Protein AF-A0A173UZW8-F1 (afdb_monomer)

Foldseek 3Di:
DPPDDQLLNDPLLVLLLVLCVVVVVPVVSVVSNVVSVVLSVLLVVLVVLVVVLVVLVVVLVPDDDDPVSVVVSVVSVVVSVVVVVVSVVVVVVSVVVSVVSSVVSNVVSVVSVVVVVVVVVVVVVD

Secondary structure (DSSP, 8-state):
--TT--GGG-HHHHHHHHHHHHTT-HHHHHHHHHHHHHHHHHHHHHHHHHHHHHHHHHHHHHS---HHHHHHHHHHHHHHHHHHHHHHHHHHHHHHHHHHHHHHHHHHHHHHHHHHHHHHHHHHT-

Sequence (126 aa):
MEAGKTLTNEEVVRELLELLKKNAMKEQANDVFEICSYVDGLEKKIDSMTEELTSMQNQIKEMQEDTLVNNAKKALSEAQERLNARCEQIKSQVSEVKAQVKSTAKNIVDEAKAKGRSALYRVWMR

Radius of gyration: 23.28 Å; Cα contacts (8 Å, |Δi|>4): 60; chains: 1; bounding box: 38×18×82 Å

Mean predicted aligned error: 7.85 Å

Nearest PDB structures (foldseek):
  3u0c-assembly2_B  TM=5.736E-01  e=7.336E+00  Shigella flexneri
  3u0c-assembly1_A  TM=6.143E-01  e=8.732E+00  Shigella flexneri
  3plt-assembly1_B  TM=5.073E-01  e=8.239E+00  Saccharomyces cerevisiae

Organism: NCBI:txid39491

Structure (mmCIF, N/CA/C/O backbone):
data_AF-A0A173UZW8-F1
#
_entry.id   AF-A0A173UZW8-F1
#
loop_
_atom_site.group_PDB
_atom_site.id
_atom_site.type_symbol
_atom_site.label_atom_id
_atom_site.label_alt_id
_atom_site.label_comp_id
_atom_site.label_asym_id
_atom_site.label_entity_id
_atom_site.label_seq_id
_atom_site.pdbx_PDB_ins_code
_atom_site.Cartn_x
_atom_site.Cartn_y
_atom_site.Cartn_z
_atom_site.occupancy
_atom_site.B_iso_or_equiv
_atom_site.auth_seq_id
_atom_site.auth_comp_id
_atom_site.auth_asym_id
_atom_site.auth_atom_id
_atom_site.pdbx_PDB_model_num
ATOM 1 N N . MET A 1 1 ? -11.760 -6.610 -6.210 1.00 42.09 1 MET A N 1
ATOM 2 C CA . MET A 1 1 ? -10.363 -6.166 -6.022 1.00 42.09 1 MET A CA 1
ATOM 3 C C . MET A 1 1 ? -9.512 -7.416 -6.106 1.00 42.09 1 MET A C 1
ATOM 5 O O . MET A 1 1 ? -9.859 -8.378 -5.434 1.00 42.09 1 MET A O 1
ATOM 9 N N . GLU A 1 2 ? -8.516 -7.465 -6.992 1.00 47.12 2 GLU A N 1
ATOM 10 C CA . GLU A 1 2 ? -7.620 -8.624 -7.092 1.00 47.12 2 GLU A CA 1
ATOM 11 C C . GLU A 1 2 ? -6.828 -8.745 -5.785 1.00 47.12 2 GLU A C 1
ATOM 13 O O . GLU A 1 2 ? -5.856 -8.029 -5.553 1.00 47.12 2 GLU A O 1
ATOM 18 N N . ALA A 1 3 ? -7.320 -9.589 -4.883 1.00 46.72 3 ALA A N 1
ATOM 19 C CA . ALA A 1 3 ? -6.712 -9.834 -3.591 1.00 46.72 3 ALA A CA 1
ATOM 20 C C . ALA A 1 3 ? -5.382 -10.577 -3.792 1.00 46.72 3 ALA A C 1
ATOM 22 O O . ALA A 1 3 ? -5.347 -11.637 -4.413 1.00 46.72 3 ALA A O 1
ATOM 23 N N . GLY A 1 4 ? -4.292 -10.018 -3.264 1.00 58.12 4 GLY A N 1
ATOM 24 C CA . GLY A 1 4 ? -3.036 -10.746 -3.058 1.00 58.12 4 GLY A CA 1
ATOM 25 C C . GLY A 1 4 ? -1.908 -10.523 -4.069 1.00 58.12 4 GLY A C 1
ATOM 26 O O . GLY A 1 4 ? -0.827 -11.071 -3.861 1.00 58.12 4 GLY A O 1
ATOM 27 N N . LYS A 1 5 ? -2.079 -9.713 -5.125 1.00 71.44 5 LYS A N 1
ATOM 28 C CA . LYS A 1 5 ? -0.938 -9.301 -5.966 1.00 71.44 5 LYS A CA 1
ATOM 29 C C . LYS A 1 5 ? -0.282 -8.032 -5.417 1.00 71.44 5 LYS A C 1
ATOM 31 O O . LYS A 1 5 ? -0.899 -6.965 -5.333 1.00 71.44 5 LYS A O 1
ATOM 36 N N . THR A 1 6 ? 0.989 -8.163 -5.050 1.00 87.94 6 THR A N 1
ATOM 37 C CA . THR A 1 6 ? 1.857 -7.030 -4.715 1.00 87.94 6 THR A CA 1
ATOM 38 C C . THR A 1 6 ? 2.119 -6.207 -5.977 1.00 87.94 6 THR A C 1
ATOM 40 O O . THR A 1 6 ? 2.233 -6.763 -7.071 1.00 87.94 6 THR A O 1
ATOM 43 N N . LEU A 1 7 ? 2.217 -4.887 -5.844 1.00 89.25 7 LEU A N 1
ATOM 44 C CA . LEU A 1 7 ? 2.514 -3.955 -6.930 1.00 89.25 7 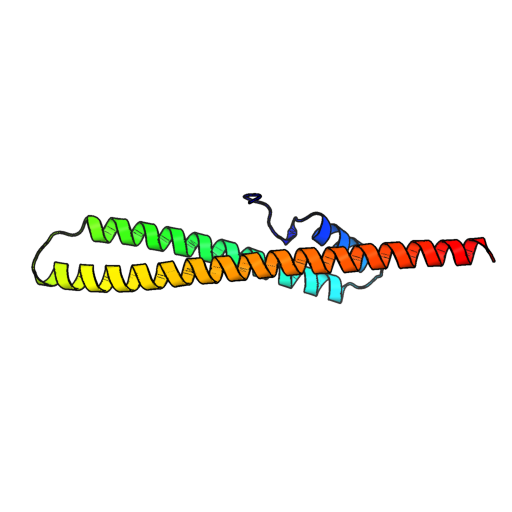LEU A CA 1
ATOM 45 C C . LEU A 1 7 ? 3.820 -4.327 -7.646 1.00 89.25 7 LEU A C 1
ATOM 47 O O . LEU A 1 7 ? 3.889 -4.290 -8.870 1.00 89.25 7 LEU A O 1
ATOM 51 N N . THR A 1 8 ? 4.823 -4.785 -6.899 1.00 90.19 8 THR A N 1
ATOM 52 C CA . THR A 1 8 ? 6.080 -5.338 -7.439 1.00 90.19 8 THR A CA 1
ATOM 53 C C . THR A 1 8 ? 5.905 -6.547 -8.372 1.00 90.19 8 THR A C 1
ATOM 55 O O . THR A 1 8 ? 6.761 -6.795 -9.222 1.00 90.19 8 THR A O 1
ATOM 58 N N . ASN A 1 9 ? 4.813 -7.306 -8.238 1.00 90.25 9 ASN A N 1
ATOM 59 C CA . ASN A 1 9 ? 4.518 -8.492 -9.049 1.00 90.25 9 ASN A CA 1
ATOM 60 C C . ASN A 1 9 ? 3.487 -8.240 -10.156 1.00 90.25 9 ASN A C 1
ATOM 62 O O . ASN A 1 9 ? 3.140 -9.166 -10.891 1.00 90.25 9 ASN A O 1
ATOM 66 N N . GLU A 1 10 ? 3.007 -7.008 -10.295 1.00 90.31 10 GLU A N 1
ATOM 67 C CA . GLU A 1 10 ? 2.109 -6.624 -11.376 1.00 90.31 10 GLU A CA 1
ATOM 68 C C . GLU A 1 10 ? 2.807 -6.740 -12.728 1.00 90.31 10 GLU A C 1
ATOM 70 O O . GLU A 1 10 ? 3.934 -6.280 -12.909 1.00 90.31 10 GLU A O 1
ATOM 75 N N . GLU A 1 11 ? 2.115 -7.332 -13.699 1.00 91.06 11 GLU A N 1
ATOM 76 C CA . GLU A 1 11 ? 2.666 -7.613 -15.028 1.00 91.06 11 GLU A CA 1
ATOM 77 C C . GLU A 1 11 ? 3.200 -6.344 -15.701 1.00 91.06 11 GLU A C 1
ATOM 79 O O . GLU A 1 11 ? 4.342 -6.314 -16.154 1.00 91.06 11 GLU A O 1
ATOM 84 N N . VAL A 1 12 ? 2.420 -5.261 -15.662 1.00 90.50 12 VAL A N 1
ATOM 85 C CA . VAL A 1 12 ? 2.804 -3.965 -16.235 1.00 90.50 12 VAL A CA 1
ATOM 86 C C . VAL A 1 12 ? 4.032 -3.348 -15.553 1.00 90.50 12 VAL A C 1
ATOM 88 O O . VAL A 1 12 ? 4.862 -2.722 -16.210 1.00 90.50 12 VAL A O 1
ATOM 91 N N . VAL A 1 13 ? 4.187 -3.550 -14.239 1.00 92.44 13 VAL A N 1
ATOM 92 C CA . VAL A 1 13 ? 5.346 -3.058 -13.479 1.00 92.44 13 VAL A CA 1
ATOM 93 C C . VAL A 1 13 ? 6.582 -3.883 -13.824 1.00 92.44 13 VAL A C 1
ATOM 95 O O . VAL A 1 13 ? 7.650 -3.319 -14.062 1.00 92.44 13 VAL A O 1
ATOM 98 N N . ARG A 1 14 ? 6.448 -5.211 -13.925 1.00 94.31 14 ARG A N 1
ATOM 99 C CA . ARG A 1 14 ? 7.548 -6.084 -14.363 1.00 94.31 14 ARG A CA 1
ATOM 100 C C . ARG A 1 14 ? 7.985 -5.758 -15.786 1.00 94.31 14 ARG A C 1
ATOM 102 O O . ARG A 1 14 ? 9.185 -5.698 -16.042 1.00 94.31 14 ARG A O 1
ATOM 109 N N . GLU A 1 15 ? 7.039 -5.488 -16.678 1.00 93.50 15 GLU A N 1
ATOM 110 C CA . GLU A 1 15 ? 7.333 -5.083 -18.049 1.00 93.50 15 GLU A CA 1
ATOM 111 C C . GLU A 1 15 ? 8.094 -3.748 -18.100 1.00 93.50 15 GLU A C 1
ATOM 113 O O . GLU A 1 15 ? 9.113 -3.652 -18.787 1.00 93.50 15 GLU A O 1
ATOM 118 N N . LEU A 1 16 ? 7.678 -2.742 -17.320 1.00 94.00 16 LEU A N 1
ATOM 119 C CA . LEU A 1 16 ? 8.415 -1.481 -17.198 1.00 94.00 16 LEU A CA 1
ATOM 120 C C . LEU A 1 16 ? 9.849 -1.707 -16.687 1.00 94.00 16 LEU A C 1
ATOM 122 O O . LEU A 1 16 ? 10.803 -1.191 -17.272 1.00 94.00 16 LEU A O 1
ATOM 126 N N . LEU A 1 17 ? 10.019 -2.504 -15.629 1.00 93.75 17 LEU A N 1
ATOM 127 C CA . LEU A 1 17 ? 11.335 -2.827 -15.070 1.00 93.75 17 LEU A CA 1
ATOM 128 C C . LEU A 1 17 ? 12.233 -3.540 -16.088 1.00 93.75 17 LEU A C 1
ATOM 130 O O . LEU A 1 17 ? 13.431 -3.263 -16.164 1.00 93.75 17 LEU A O 1
ATOM 134 N N . GLU A 1 18 ? 11.676 -4.450 -16.887 1.00 94.38 18 GLU A N 1
ATOM 135 C CA . GLU A 1 18 ? 12.408 -5.089 -17.978 1.00 94.38 18 GLU A CA 1
ATOM 136 C C . GLU A 1 18 ? 12.822 -4.100 -19.064 1.00 94.38 18 GLU A C 1
ATOM 138 O O . GLU A 1 18 ? 13.956 -4.170 -19.539 1.00 94.38 18 GLU A O 1
ATOM 143 N N . LEU A 1 19 ? 11.934 -3.187 -19.466 1.00 94.38 19 LEU A N 1
ATOM 144 C CA . LEU A 1 19 ? 12.253 -2.166 -20.461 1.00 94.38 19 LEU A CA 1
ATOM 145 C C . LEU A 1 19 ? 13.382 -1.260 -19.979 1.00 94.38 19 LEU A C 1
ATOM 147 O O . LEU A 1 19 ? 14.330 -1.032 -20.727 1.00 94.38 19 LEU A O 1
ATOM 151 N N . LEU A 1 20 ? 13.331 -0.789 -18.734 1.00 92.56 20 LEU A N 1
ATOM 152 C CA . LEU A 1 20 ? 14.396 0.034 -18.161 1.00 92.56 20 LEU A CA 1
ATOM 153 C C . LEU A 1 20 ? 15.738 -0.717 -18.165 1.00 92.56 20 LEU A C 1
ATOM 155 O O . LEU A 1 20 ? 16.744 -0.185 -18.634 1.00 92.56 20 LEU A O 1
ATOM 159 N N . LYS A 1 21 ? 15.745 -1.998 -17.769 1.00 92.38 21 LYS A N 1
ATOM 160 C CA . LYS A 1 21 ? 16.945 -2.853 -17.824 1.00 92.38 21 LYS A CA 1
ATOM 161 C C . LYS A 1 21 ? 17.475 -3.037 -19.249 1.00 92.38 21 LYS A C 1
ATOM 163 O O . LYS A 1 21 ? 18.675 -2.894 -19.468 1.00 92.38 21 LYS A O 1
ATOM 168 N N . LYS A 1 22 ? 16.597 -3.316 -20.221 1.00 92.56 22 LYS A N 1
ATOM 169 C CA . LYS A 1 22 ? 16.956 -3.480 -21.646 1.00 92.56 22 LYS A CA 1
ATOM 170 C C . LYS A 1 22 ? 17.524 -2.195 -22.261 1.00 92.56 22 LYS A C 1
ATOM 172 O O . LYS A 1 22 ? 18.307 -2.279 -23.199 1.00 92.56 22 LYS A O 1
ATOM 177 N N . ASN A 1 23 ? 17.178 -1.030 -21.712 1.00 90.62 23 ASN A N 1
ATOM 178 C CA . ASN A 1 23 ? 17.704 0.274 -22.124 1.00 90.62 23 ASN A CA 1
ATOM 179 C C . ASN A 1 23 ? 18.901 0.755 -21.277 1.00 90.62 23 ASN A C 1
ATOM 181 O O . ASN A 1 23 ? 19.252 1.929 -21.340 1.00 90.62 23 ASN A O 1
ATOM 185 N N . ALA A 1 24 ? 19.527 -0.120 -20.478 1.00 93.12 24 ALA A N 1
ATOM 186 C CA . ALA A 1 24 ? 20.639 0.216 -19.577 1.00 93.12 24 ALA A CA 1
ATOM 187 C C . ALA A 1 24 ? 20.320 1.311 -18.528 1.00 93.12 24 ALA A C 1
ATOM 189 O O . ALA A 1 24 ? 21.223 1.918 -17.954 1.00 93.12 24 ALA A O 1
ATOM 190 N N . MET A 1 25 ? 19.038 1.523 -18.219 1.00 93.44 25 MET A N 1
ATOM 191 C CA . MET A 1 25 ? 18.535 2.495 -17.240 1.00 93.44 25 MET A CA 1
ATOM 192 C C . MET A 1 25 ? 18.428 1.858 -15.846 1.00 93.44 25 MET A C 1
ATOM 194 O O . MET A 1 25 ? 17.339 1.630 -15.317 1.00 93.44 25 MET A O 1
ATOM 198 N N . LYS A 1 26 ? 19.578 1.470 -15.278 1.00 92.19 26 LYS A N 1
ATOM 199 C CA . LYS A 1 26 ? 19.642 0.682 -14.033 1.00 92.19 26 LYS A CA 1
ATOM 200 C C . LYS A 1 26 ? 19.154 1.454 -12.803 1.00 92.19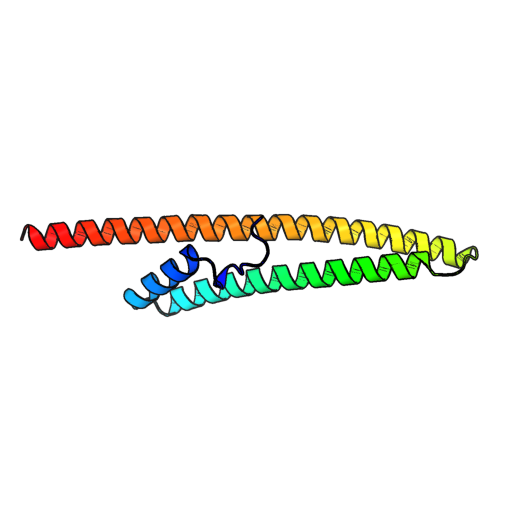 26 LYS A C 1
ATOM 202 O O . LYS A 1 26 ? 18.476 0.865 -11.968 1.00 92.19 26 LYS A O 1
ATOM 207 N N . GLU A 1 27 ? 19.499 2.733 -12.697 1.00 94.06 27 GLU A N 1
ATOM 208 C CA . GLU A 1 27 ? 19.108 3.594 -11.572 1.00 94.06 27 GLU A CA 1
ATOM 209 C C . GLU A 1 27 ? 17.586 3.775 -11.537 1.00 94.06 27 GLU A C 1
ATOM 211 O O . GLU A 1 27 ? 16.946 3.445 -10.549 1.00 94.06 27 GLU A O 1
ATOM 216 N N . GLN A 1 28 ? 16.982 4.094 -12.682 1.00 91.12 28 GLN A N 1
ATOM 217 C CA . GLN A 1 28 ? 15.534 4.259 -12.811 1.00 91.12 28 GLN A CA 1
ATOM 218 C C . GLN A 1 28 ? 14.772 2.952 -12.549 1.00 91.12 28 GLN A C 1
ATOM 220 O O . GLN A 1 28 ? 13.676 2.966 -11.995 1.00 91.12 28 GLN A O 1
ATOM 225 N N . ALA A 1 29 ? 15.334 1.802 -12.944 1.00 91.94 29 ALA A N 1
ATOM 226 C CA . ALA A 1 29 ? 14.748 0.504 -12.613 1.00 91.94 29 ALA A CA 1
ATOM 227 C C . ALA A 1 29 ? 14.764 0.237 -11.098 1.00 91.94 29 ALA A C 1
ATOM 229 O O . ALA A 1 29 ? 13.819 -0.358 -10.580 1.00 91.94 29 ALA A O 1
ATOM 230 N N . ASN A 1 30 ? 15.814 0.675 -10.397 1.00 94.06 30 ASN A N 1
ATOM 231 C CA . ASN A 1 30 ? 15.875 0.604 -8.941 1.00 94.06 30 ASN A CA 1
ATOM 232 C C . ASN A 1 30 ? 14.851 1.544 -8.300 1.00 94.06 30 ASN A C 1
ATOM 234 O O . ASN A 1 30 ? 14.070 1.070 -7.482 1.00 94.06 30 ASN A O 1
ATOM 238 N N . ASP A 1 31 ? 14.773 2.805 -8.729 1.00 94.44 31 ASP A N 1
ATOM 239 C CA . ASP A 1 31 ? 13.816 3.781 -8.187 1.00 94.44 31 ASP A CA 1
ATOM 240 C C . ASP A 1 31 ? 12.369 3.277 -8.301 1.00 94.44 31 ASP A C 1
ATOM 242 O O . ASP A 1 31 ? 11.598 3.304 -7.340 1.00 94.44 31 ASP A O 1
ATOM 246 N N . VAL A 1 32 ? 11.996 2.739 -9.470 1.00 92.06 32 VAL A N 1
ATOM 247 C CA . VAL A 1 32 ? 10.664 2.154 -9.695 1.00 92.06 32 VAL A CA 1
ATOM 248 C C . VAL A 1 32 ? 10.421 0.964 -8.766 1.00 92.06 32 VAL A C 1
ATOM 250 O O . VAL A 1 32 ? 9.329 0.830 -8.208 1.00 92.06 32 VAL A O 1
ATOM 253 N N . PHE A 1 33 ? 11.419 0.099 -8.578 1.00 92.75 33 PHE A N 1
ATOM 254 C CA . PHE A 1 33 ? 11.298 -1.056 -7.693 1.00 92.75 33 PHE A CA 1
ATOM 255 C C . PHE A 1 33 ? 11.177 -0.650 -6.218 1.00 92.75 33 PHE A C 1
ATOM 257 O O . PHE A 1 33 ? 10.360 -1.228 -5.497 1.00 92.75 33 PHE A O 1
ATOM 264 N N . GLU A 1 34 ? 11.941 0.347 -5.772 1.00 93.94 34 GLU A N 1
ATOM 265 C CA . GLU A 1 34 ? 11.892 0.879 -4.409 1.00 93.94 34 GLU A CA 1
ATOM 266 C C . GLU A 1 34 ? 10.532 1.508 -4.107 1.00 93.94 34 GLU A C 1
ATOM 268 O O . GLU A 1 34 ? 9.921 1.171 -3.091 1.00 93.94 34 GLU A O 1
ATOM 273 N N . ILE A 1 35 ? 9.996 2.323 -5.024 1.00 92.44 35 ILE A N 1
ATOM 274 C CA . ILE A 1 35 ? 8.654 2.906 -4.887 1.00 92.44 35 ILE A CA 1
ATOM 275 C C . ILE A 1 35 ? 7.596 1.801 -4.789 1.00 92.44 35 ILE A C 1
ATOM 277 O O . ILE A 1 35 ? 6.753 1.833 -3.891 1.00 92.44 35 ILE A O 1
ATOM 281 N N . CYS A 1 36 ? 7.645 0.795 -5.670 1.00 92.81 36 CYS A N 1
ATOM 282 C CA . CYS A 1 36 ? 6.678 -0.305 -5.640 1.00 92.81 36 CYS A CA 1
ATOM 283 C C . CYS A 1 36 ? 6.772 -1.113 -4.338 1.00 92.81 36 CYS A C 1
ATOM 285 O O . CYS A 1 36 ? 5.749 -1.437 -3.737 1.00 92.81 36 CYS A O 1
ATOM 287 N N . SER A 1 37 ? 7.993 -1.390 -3.876 1.00 92.50 37 SER A N 1
ATOM 288 C CA . SER A 1 37 ? 8.244 -2.124 -2.632 1.00 92.50 37 SER A CA 1
ATOM 289 C C . SER A 1 37 ? 7.785 -1.341 -1.402 1.00 92.50 37 SER A C 1
ATOM 291 O O . SER A 1 37 ? 7.258 -1.928 -0.458 1.00 92.50 37 SER A O 1
ATOM 293 N N . TYR A 1 38 ? 7.952 -0.017 -1.410 1.00 92.25 38 TYR A N 1
ATOM 294 C CA . TYR A 1 38 ? 7.479 0.851 -0.338 1.00 92.25 38 TYR A CA 1
ATOM 295 C C . TYR A 1 38 ? 5.951 0.841 -0.243 1.00 92.25 38 TYR A C 1
ATOM 297 O O . TYR A 1 38 ? 5.406 0.662 0.845 1.00 92.25 38 TYR A O 1
ATOM 305 N N . VAL A 1 39 ? 5.256 0.952 -1.379 1.00 91.62 39 VAL A N 1
ATOM 306 C CA . VAL A 1 39 ? 3.787 0.859 -1.442 1.00 91.62 39 VAL A CA 1
ATOM 307 C C . VAL A 1 39 ? 3.297 -0.505 -0.941 1.00 91.62 39 VAL A C 1
ATOM 309 O O . VAL A 1 39 ? 2.396 -0.553 -0.107 1.00 91.62 39 VAL A O 1
ATOM 312 N N . ASP A 1 40 ? 3.939 -1.599 -1.359 1.00 90.44 40 ASP A N 1
ATOM 313 C CA . ASP A 1 40 ? 3.633 -2.950 -0.862 1.00 90.4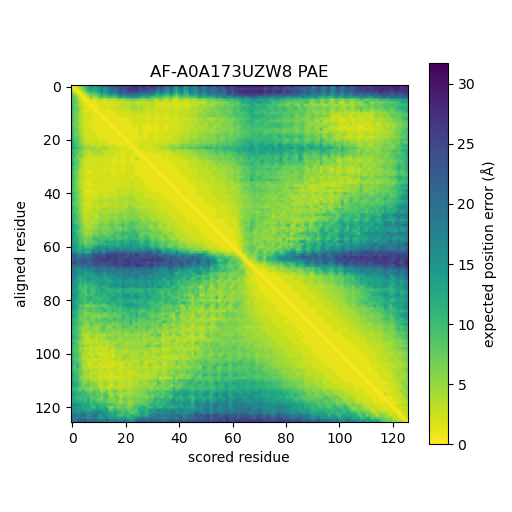4 40 ASP A CA 1
ATOM 314 C C . ASP A 1 40 ? 3.857 -3.082 0.658 1.00 90.44 40 ASP A C 1
ATOM 316 O O . ASP A 1 40 ? 3.113 -3.773 1.358 1.00 90.44 40 ASP A O 1
ATOM 320 N N . GLY A 1 41 ? 4.886 -2.417 1.193 1.00 91.88 41 GLY A N 1
ATOM 321 C CA . GLY A 1 41 ? 5.159 -2.353 2.630 1.00 91.88 41 GLY A CA 1
ATOM 322 C C . GLY A 1 41 ? 4.105 -1.561 3.408 1.00 91.88 41 GLY A C 1
ATOM 323 O O . GLY A 1 41 ? 3.749 -1.949 4.522 1.00 91.88 41 GLY A O 1
ATOM 324 N N . LEU A 1 42 ? 3.574 -0.484 2.821 1.00 89.81 42 LEU A N 1
ATOM 325 C CA . LEU A 1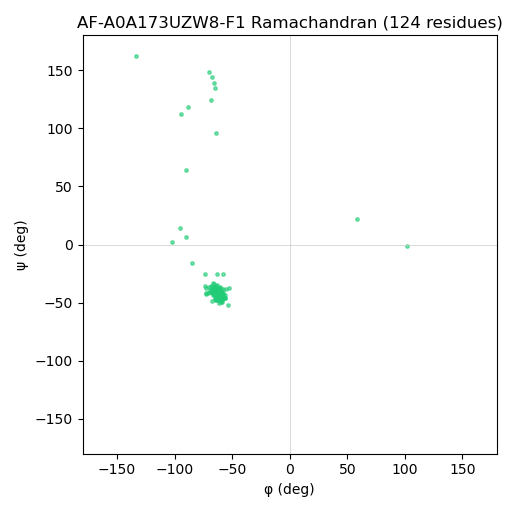 42 ? 2.480 0.288 3.410 1.00 89.81 42 LEU A CA 1
ATOM 326 C C . LEU A 1 42 ? 1.184 -0.525 3.478 1.00 89.81 42 LEU A C 1
ATOM 328 O O . LEU A 1 42 ? 0.546 -0.505 4.527 1.00 89.81 42 LEU A O 1
ATOM 332 N N . GLU A 1 43 ? 0.829 -1.268 2.420 1.00 86.69 43 GLU A N 1
ATOM 333 C CA . GLU A 1 43 ? -0.339 -2.172 2.427 1.00 86.69 43 GLU A CA 1
ATOM 334 C C . GLU A 1 43 ? -0.258 -3.148 3.611 1.00 86.69 43 GLU A C 1
ATOM 336 O O . GLU A 1 43 ? -1.152 -3.174 4.455 1.00 86.69 43 GLU A O 1
ATOM 341 N N . LYS A 1 44 ? 0.873 -3.852 3.758 1.00 90.25 44 LYS A N 1
ATOM 342 C CA . LYS A 1 44 ? 1.091 -4.789 4.875 1.00 90.25 44 LYS A CA 1
ATOM 343 C C . LYS A 1 44 ? 0.972 -4.125 6.244 1.00 90.25 44 LYS A C 1
ATOM 345 O O . LYS A 1 44 ? 0.402 -4.704 7.161 1.00 90.25 44 LYS A O 1
ATOM 350 N N . LYS A 1 45 ? 1.519 -2.916 6.398 1.00 89.31 45 LYS A N 1
ATOM 351 C CA . LYS A 1 45 ? 1.458 -2.189 7.670 1.00 89.31 45 LYS A CA 1
ATOM 352 C C . LYS A 1 45 ? 0.020 -1.812 8.036 1.00 89.31 45 LYS A C 1
ATOM 354 O O . LYS A 1 45 ? -0.334 -1.879 9.207 1.00 89.31 45 LYS A O 1
ATOM 359 N N . ILE A 1 46 ? -0.802 -1.443 7.053 1.00 86.44 46 ILE A N 1
ATOM 360 C CA . ILE A 1 46 ? -2.227 -1.141 7.254 1.00 86.44 46 ILE A CA 1
ATOM 361 C C . ILE A 1 46 ? -2.999 -2.405 7.633 1.00 86.44 46 ILE A C 1
ATOM 363 O O . ILE A 1 46 ? -3.830 -2.349 8.540 1.00 86.44 46 ILE A O 1
ATOM 367 N N . ASP A 1 47 ? -2.710 -3.534 6.985 1.00 86.62 47 ASP A N 1
ATOM 368 C CA . ASP A 1 47 ? -3.337 -4.815 7.316 1.00 86.62 47 ASP A CA 1
ATOM 369 C C . ASP A 1 47 ? -3.036 -5.205 8.772 1.00 86.62 47 ASP A C 1
ATOM 371 O O . ASP A 1 47 ? -3.967 -5.425 9.546 1.00 86.62 47 ASP A O 1
ATOM 375 N N . SER A 1 48 ? -1.766 -5.150 9.197 1.00 87.50 48 SER A N 1
ATOM 376 C CA . SER A 1 48 ? -1.390 -5.397 10.599 1.00 87.50 48 SER A CA 1
ATOM 377 C C . SER A 1 48 ? -2.054 -4.417 11.570 1.00 87.50 48 SER A C 1
ATOM 379 O O . SER A 1 48 ? -2.578 -4.831 12.600 1.00 87.50 48 SER A O 1
ATOM 381 N N . MET A 1 49 ? -2.109 -3.124 11.232 1.00 88.00 49 MET A N 1
ATOM 382 C CA . MET A 1 49 ? -2.817 -2.136 12.057 1.00 88.00 49 MET A CA 1
ATOM 383 C C . MET A 1 49 ? -4.315 -2.459 12.179 1.00 88.00 49 MET A C 1
ATOM 385 O O . MET A 1 49 ? -4.894 -2.277 13.247 1.00 88.00 49 MET A O 1
ATOM 389 N N . THR A 1 50 ? -4.949 -2.962 11.118 1.00 85.00 50 THR A N 1
ATOM 390 C CA . THR A 1 50 ? -6.371 -3.345 11.121 1.00 85.00 50 THR A CA 1
ATOM 391 C C . THR A 1 50 ? -6.619 -4.583 11.992 1.00 85.00 50 THR A C 1
ATOM 393 O O . THR A 1 50 ? -7.608 -4.646 12.731 1.00 85.00 50 THR A O 1
ATOM 396 N N . GLU A 1 51 ? -5.707 -5.554 11.960 1.00 87.88 51 GLU A N 1
ATOM 397 C CA . GLU A 1 51 ? -5.740 -6.735 12.830 1.00 87.88 51 GLU A CA 1
ATOM 398 C C . GLU A 1 51 ? -5.563 -6.357 14.307 1.00 87.88 51 GLU A C 1
ATOM 400 O O . GLU A 1 51 ? -6.356 -6.779 15.154 1.00 87.88 51 GLU A O 1
ATOM 405 N N . GLU A 1 52 ? -4.578 -5.508 14.621 1.00 87.31 52 GLU A N 1
ATOM 406 C CA . GLU A 1 52 ? -4.348 -4.997 15.977 1.00 87.31 52 GLU A CA 1
ATOM 407 C C . GLU A 1 52 ? -5.576 -4.245 16.507 1.00 87.31 52 GLU A C 1
ATOM 409 O O . GLU A 1 52 ? -6.026 -4.503 17.626 1.00 87.31 52 GLU A O 1
ATOM 414 N N . LEU A 1 53 ? -6.188 -3.387 15.683 1.00 83.12 53 LEU A N 1
ATOM 415 C CA . LEU A 1 53 ? -7.433 -2.692 16.020 1.00 83.12 53 LEU A CA 1
ATOM 416 C C . LEU A 1 53 ? -8.586 -3.655 16.330 1.00 83.12 53 LEU A C 1
ATOM 418 O O . LEU A 1 53 ? -9.347 -3.431 17.273 1.00 83.12 53 LEU A O 1
ATOM 422 N N . THR A 1 54 ? -8.709 -4.732 15.554 1.00 84.88 54 THR A N 1
ATOM 423 C CA . THR A 1 54 ? -9.737 -5.763 15.759 1.00 84.88 54 THR A CA 1
ATOM 424 C C . THR A 1 54 ? -9.493 -6.536 17.058 1.00 84.88 54 THR A C 1
ATOM 426 O O . THR A 1 54 ? -10.429 -6.825 17.805 1.00 84.88 54 THR A O 1
ATOM 429 N N . SER A 1 55 ? -8.232 -6.828 17.383 1.00 86.31 55 SER A N 1
ATOM 430 C CA . SER A 1 55 ? -7.856 -7.448 18.659 1.00 86.31 55 SER A CA 1
ATOM 431 C C . SER A 1 55 ? -8.198 -6.544 19.846 1.00 86.31 55 SER A C 1
ATOM 433 O O . SER A 1 55 ? -8.827 -6.987 20.811 1.00 86.31 55 SER A O 1
ATOM 435 N N . MET A 1 56 ? -7.880 -5.250 19.744 1.00 85.12 56 MET A N 1
ATOM 436 C CA . MET A 1 56 ? -8.241 -4.259 20.759 1.00 85.12 56 MET A CA 1
ATOM 437 C C . MET A 1 56 ? -9.761 -4.173 20.960 1.00 85.12 56 MET A C 1
ATOM 439 O O . MET A 1 56 ? -10.214 -4.113 22.102 1.00 85.12 56 MET A O 1
ATOM 443 N N . GLN A 1 57 ? -10.563 -4.237 19.888 1.00 78.62 57 GLN A N 1
ATOM 444 C CA . GLN A 1 57 ? -12.031 -4.291 19.998 1.00 78.62 57 GLN A CA 1
ATOM 445 C C . GLN A 1 57 ? -12.522 -5.449 20.855 1.00 78.62 57 GLN A C 1
ATOM 447 O O . GLN A 1 57 ? -13.447 -5.279 21.650 1.00 78.62 57 GLN A O 1
ATOM 452 N N . ASN A 1 58 ? -11.933 -6.626 20.676 1.00 82.44 58 ASN A N 1
ATOM 453 C CA . ASN A 1 58 ? -12.343 -7.812 21.414 1.00 82.44 58 ASN A CA 1
ATOM 45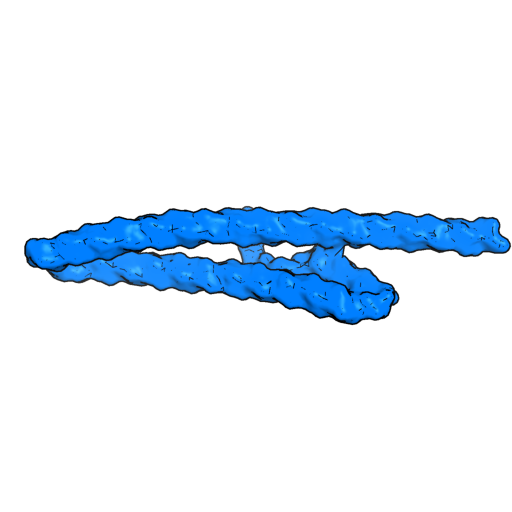4 C C . ASN A 1 58 ? -11.964 -7.690 22.894 1.00 82.44 58 ASN A C 1
ATOM 456 O O . ASN A 1 58 ? -12.807 -7.935 23.753 1.00 82.44 58 ASN A O 1
ATOM 460 N N . GLN A 1 59 ? -10.771 -7.169 23.199 1.00 78.38 59 GLN A N 1
ATOM 461 C CA . GLN A 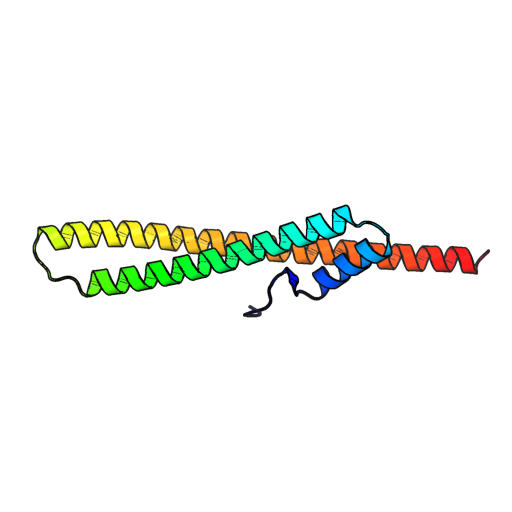1 59 ? -10.347 -6.918 24.582 1.00 78.38 59 GLN A CA 1
ATOM 462 C C . GLN A 1 59 ? -11.268 -5.920 25.305 1.00 78.38 59 GLN A C 1
ATOM 464 O O . GLN A 1 59 ? -11.656 -6.154 26.447 1.00 78.38 59 GLN A O 1
ATOM 469 N N . ILE A 1 60 ? -11.695 -4.840 24.637 1.00 78.62 60 ILE A N 1
ATOM 470 C CA . ILE A 1 60 ? -12.641 -3.860 25.206 1.00 78.62 60 ILE A CA 1
ATOM 471 C C . ILE A 1 60 ? -13.988 -4.512 25.544 1.00 78.62 60 ILE A C 1
ATOM 473 O O . ILE A 1 60 ? -14.586 -4.201 26.578 1.00 78.62 60 ILE A O 1
ATOM 477 N N . LYS A 1 61 ? -14.478 -5.420 24.691 1.00 76.56 61 LYS A N 1
ATOM 478 C CA . LYS A 1 61 ? -15.739 -6.140 24.929 1.00 76.56 61 LYS A CA 1
ATOM 479 C C . LYS A 1 61 ? -15.652 -7.066 26.145 1.00 76.56 61 LYS A C 1
ATOM 481 O O . LYS A 1 61 ? -16.637 -7.185 26.864 1.00 76.56 61 LYS A O 1
ATOM 486 N N . GLU A 1 62 ? -14.490 -7.663 26.398 1.00 79.06 62 GLU A N 1
ATOM 487 C CA . GLU A 1 62 ? -14.277 -8.659 27.460 1.00 79.06 62 GLU A CA 1
ATOM 488 C C . GLU A 1 62 ? -13.971 -8.066 28.852 1.00 79.06 62 GLU A C 1
ATOM 490 O O . GLU A 1 62 ? -14.093 -8.767 29.856 1.00 79.06 62 GLU A O 1
ATOM 495 N N . MET A 1 63 ? -13.601 -6.783 28.963 1.00 77.50 63 MET A N 1
ATOM 496 C CA . MET A 1 63 ? -13.304 -6.151 30.264 1.00 77.50 63 MET A CA 1
ATOM 497 C C . MET A 1 63 ? -14.551 -6.053 31.178 1.00 77.50 63 MET A C 1
ATOM 499 O O . MET A 1 63 ? -15.628 -5.679 30.716 1.00 77.50 63 MET A O 1
ATOM 503 N N . GLN A 1 64 ? -14.408 -6.319 32.486 1.00 68.69 64 GLN A N 1
ATOM 504 C CA . GLN A 1 64 ? -15.500 -6.232 33.477 1.00 68.69 64 GLN A CA 1
ATOM 505 C C . GLN A 1 64 ? -15.949 -4.790 33.766 1.00 68.69 64 GLN A C 1
ATOM 507 O O . GLN A 1 64 ? -15.151 -3.857 33.715 1.00 68.69 64 GLN A O 1
ATOM 512 N N . GLU A 1 65 ? -17.231 -4.607 34.079 1.00 64.56 65 GLU A N 1
ATOM 513 C CA . GLU A 1 65 ? -17.861 -3.289 34.202 1.00 64.56 65 GLU A CA 1
ATOM 514 C C . GLU A 1 65 ? -17.859 -2.777 35.650 1.00 64.56 65 GLU A C 1
ATOM 516 O O . GLU A 1 65 ? -18.580 -3.278 36.506 1.00 64.56 65 GLU A O 1
ATOM 521 N N . ASP A 1 66 ? -17.088 -1.720 35.897 1.00 72.25 66 ASP A N 1
ATOM 522 C CA . ASP A 1 66 ? -17.312 -0.776 36.997 1.00 72.25 66 ASP A CA 1
ATOM 523 C C . ASP A 1 66 ? -17.187 0.653 36.428 1.00 72.25 66 ASP A C 1
ATOM 525 O O . ASP A 1 66 ? -16.661 0.857 35.330 1.00 72.25 66 ASP A O 1
ATOM 529 N N . THR A 1 67 ? -17.685 1.665 37.134 1.00 68.75 67 THR A N 1
ATOM 530 C CA . THR A 1 67 ? -17.893 3.044 36.648 1.00 68.75 67 THR A CA 1
ATOM 531 C C . THR A 1 67 ? -16.635 3.664 36.020 1.00 68.75 67 THR A C 1
ATOM 533 O O . THR A 1 67 ? -16.714 4.362 35.007 1.00 68.75 67 THR A O 1
ATOM 536 N N . LEU A 1 68 ? -15.452 3.373 36.574 1.00 68.00 68 LEU A N 1
ATOM 537 C CA . LEU A 1 68 ? -14.163 3.818 36.025 1.00 68.00 68 LEU A CA 1
ATOM 538 C C . LEU A 1 68 ? -13.778 3.070 34.739 1.00 68.00 68 LEU A C 1
ATOM 540 O O . LEU A 1 68 ? -13.256 3.678 33.804 1.00 68.00 68 LEU A O 1
ATOM 544 N N . VAL A 1 69 ? -14.081 1.772 34.667 1.00 77.88 69 VAL A N 1
ATOM 545 C CA . VAL A 1 69 ? -13.818 0.942 33.486 1.00 77.88 69 VAL A CA 1
ATOM 546 C C . VAL A 1 69 ? -14.719 1.355 32.322 1.00 77.88 69 VAL A C 1
ATOM 548 O O . VAL A 1 69 ? -14.248 1.405 31.192 1.00 77.88 69 VAL A O 1
ATOM 551 N N . ASN A 1 70 ? -15.967 1.755 32.574 1.00 81.69 70 ASN A N 1
ATOM 552 C CA . ASN A 1 70 ? -16.881 2.212 31.519 1.00 81.69 70 ASN A CA 1
ATOM 553 C C . ASN A 1 70 ? -16.420 3.509 30.842 1.00 81.69 70 ASN A C 1
ATOM 555 O O . ASN A 1 70 ? -16.468 3.620 29.616 1.00 81.69 70 ASN A O 1
ATOM 559 N N . ASN A 1 71 ? -15.909 4.471 31.614 1.00 81.50 71 ASN A N 1
ATOM 560 C CA . ASN A 1 71 ? -15.353 5.701 31.047 1.00 81.50 71 ASN A CA 1
ATOM 561 C C . ASN A 1 71 ? -14.078 5.424 30.234 1.00 81.50 71 ASN A C 1
ATOM 563 O O . ASN A 1 71 ? -13.913 5.978 29.146 1.00 81.50 71 ASN A O 1
ATOM 567 N N . ALA A 1 72 ? -13.210 4.529 30.720 1.00 80.75 72 ALA A N 1
ATOM 568 C CA . ALA A 1 72 ? -12.019 4.100 29.990 1.00 80.75 72 ALA A CA 1
ATOM 569 C C . ALA A 1 72 ? -12.374 3.340 28.698 1.00 80.75 72 ALA A C 1
ATOM 571 O O . ALA A 1 72 ? -11.812 3.644 27.647 1.00 80.75 72 ALA A O 1
ATOM 572 N N . LYS A 1 73 ? -13.351 2.420 28.740 1.00 82.00 73 LYS A N 1
ATOM 573 C CA . LYS A 1 73 ? -13.882 1.723 27.557 1.00 82.00 73 LYS A CA 1
ATOM 574 C C . LYS A 1 73 ? -14.409 2.707 26.522 1.00 82.00 73 LYS A C 1
ATOM 576 O O . LYS A 1 73 ? -14.079 2.575 25.352 1.00 82.00 73 LYS A O 1
ATOM 581 N N . LYS A 1 74 ? -15.190 3.706 26.945 1.00 85.69 74 LYS A N 1
ATOM 582 C CA . LYS A 1 74 ? -15.753 4.710 26.037 1.00 85.69 74 LYS A CA 1
ATOM 583 C C . LYS A 1 74 ? -14.658 5.516 25.333 1.00 85.69 74 LYS A C 1
ATOM 585 O O . LYS A 1 74 ? -14.662 5.590 24.109 1.00 85.69 74 LYS A O 1
ATOM 590 N N . ALA A 1 75 ? -13.695 6.053 26.085 1.00 82.44 75 ALA A N 1
ATOM 591 C CA . ALA A 1 75 ? -12.574 6.800 25.510 1.00 82.44 75 ALA A CA 1
ATOM 592 C C . ALA A 1 75 ? -11.725 5.931 24.565 1.00 82.44 75 ALA A C 1
ATOM 594 O O . ALA A 1 75 ? -11.272 6.400 23.519 1.00 82.44 75 ALA A O 1
ATOM 595 N N . LEU A 1 76 ? -11.537 4.655 24.913 1.00 85.81 76 LEU A N 1
ATOM 596 C CA . LEU A 1 76 ? -10.793 3.711 24.090 1.00 85.81 76 LEU A CA 1
ATOM 597 C C . LEU A 1 76 ? -11.561 3.341 22.812 1.00 85.81 76 LEU A C 1
ATOM 599 O O . LEU A 1 76 ? -10.954 3.336 21.746 1.00 85.81 76 LEU A O 1
ATOM 603 N N . SER A 1 77 ? -12.877 3.123 22.880 1.00 85.81 77 SER A N 1
ATOM 604 C CA . SER A 1 77 ? -13.733 2.921 21.702 1.00 85.81 77 SER A CA 1
ATOM 605 C C . SER A 1 77 ? -13.722 4.130 20.767 1.00 85.81 77 SER A C 1
ATOM 607 O O . SER A 1 77 ? -13.539 3.955 19.568 1.00 85.81 77 SER A O 1
ATOM 609 N N . GLU A 1 78 ? -13.829 5.356 21.285 1.00 88.75 78 GLU A N 1
ATOM 610 C CA . GLU A 1 78 ? -13.771 6.576 20.463 1.00 88.75 78 GLU A CA 1
ATOM 611 C C . GLU A 1 78 ? -12.400 6.745 19.781 1.00 88.75 78 GLU A C 1
ATOM 613 O O . GLU A 1 78 ? -12.312 7.062 18.589 1.00 88.75 78 GLU A O 1
ATOM 618 N N . ALA A 1 79 ? -11.307 6.497 20.513 1.00 85.94 79 ALA A N 1
ATOM 619 C CA . ALA A 1 79 ? -9.958 6.509 19.948 1.00 85.94 79 ALA A CA 1
ATOM 620 C C . ALA A 1 79 ? -9.791 5.436 18.859 1.00 85.94 79 ALA A C 1
ATOM 622 O O . ALA A 1 79 ? -9.161 5.678 17.827 1.00 85.94 79 ALA A O 1
ATOM 623 N N . GLN A 1 80 ? -10.389 4.269 19.078 1.00 85.44 80 GLN A N 1
ATOM 624 C CA . GLN A 1 80 ? -10.322 3.121 18.193 1.00 85.44 80 GLN A CA 1
ATOM 625 C C . GLN A 1 80 ? -11.152 3.322 16.915 1.00 85.44 80 GLN A C 1
ATOM 627 O O . GLN A 1 80 ? -10.650 3.049 15.827 1.00 85.44 80 GLN A O 1
ATOM 632 N N . GLU A 1 81 ? -12.359 3.887 16.999 1.00 88.69 81 GLU A N 1
ATOM 633 C CA . GLU A 1 81 ? -13.158 4.296 15.834 1.00 88.69 81 GLU A CA 1
ATOM 634 C C . GLU A 1 81 ? -12.432 5.349 14.993 1.00 88.69 81 GLU A C 1
ATOM 636 O O . GLU A 1 81 ? -12.343 5.232 13.767 1.00 88.69 81 GLU A O 1
ATOM 641 N N . ARG A 1 82 ? -11.836 6.352 15.650 1.00 88.44 82 ARG A N 1
ATOM 642 C CA . ARG A 1 82 ? -11.040 7.381 14.974 1.00 88.44 82 ARG A CA 1
ATOM 643 C C . ARG A 1 82 ? -9.825 6.788 14.261 1.00 88.44 82 ARG A C 1
ATOM 645 O O . ARG A 1 82 ? -9.496 7.220 13.152 1.00 88.44 82 ARG A O 1
ATOM 652 N N . LEU A 1 83 ? -9.147 5.826 14.887 1.00 87.75 83 LEU A N 1
ATOM 653 C CA . LEU A 1 83 ? -8.003 5.144 14.287 1.00 87.75 83 LEU A CA 1
ATOM 654 C C . LEU A 1 83 ? -8.437 4.232 13.131 1.00 87.75 83 LEU A C 1
ATOM 656 O O . LEU A 1 83 ? -7.761 4.203 12.106 1.00 87.75 83 LEU A O 1
ATOM 660 N N . ASN A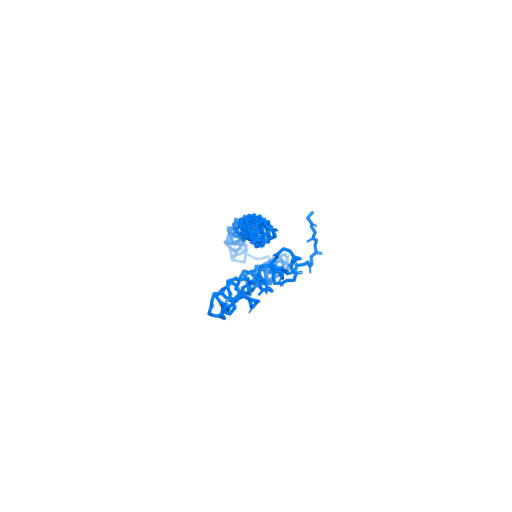 1 84 ? -9.596 3.582 13.232 1.00 87.94 84 ASN A N 1
ATOM 661 C CA . ASN A 1 84 ? -10.156 2.774 12.152 1.00 87.94 84 ASN A CA 1
ATOM 662 C C . ASN A 1 84 ? -10.510 3.628 10.921 1.00 87.94 84 ASN A C 1
ATOM 664 O O . ASN A 1 84 ? -10.113 3.310 9.803 1.00 87.94 84 ASN A O 1
ATOM 668 N N . ALA A 1 85 ? -11.155 4.783 11.125 1.00 90.19 85 ALA A N 1
ATOM 669 C CA .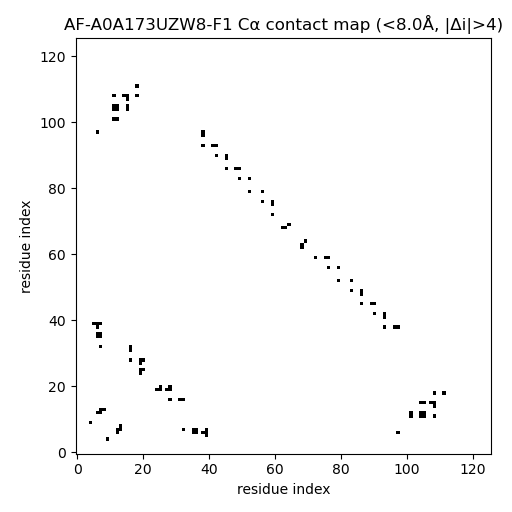 ALA A 1 85 ? -11.449 5.730 10.047 1.00 90.19 85 ALA A CA 1
ATOM 670 C C . ALA A 1 85 ? -10.172 6.236 9.347 1.00 90.19 85 ALA A C 1
ATOM 672 O O . ALA A 1 85 ? -10.132 6.370 8.124 1.00 90.19 85 ALA A O 1
ATOM 673 N N . ARG A 1 86 ? -9.101 6.478 10.117 1.00 89.12 86 ARG A N 1
ATOM 674 C CA . ARG A 1 86 ? -7.771 6.802 9.575 1.00 89.12 86 ARG A CA 1
ATOM 675 C C . ARG A 1 86 ? -7.189 5.643 8.760 1.00 89.12 86 ARG A C 1
ATOM 677 O O . ARG A 1 86 ? -6.638 5.904 7.696 1.00 89.12 86 ARG A O 1
ATOM 684 N N . CYS A 1 87 ? -7.309 4.398 9.225 1.00 87.31 87 CYS A N 1
ATOM 685 C CA . CYS A 1 87 ? -6.819 3.223 8.495 1.00 87.31 87 CYS A CA 1
ATOM 686 C C . CYS A 1 87 ? -7.527 3.068 7.144 1.00 87.31 87 CYS A C 1
ATOM 688 O O . CYS A 1 87 ? -6.854 2.935 6.124 1.00 87.31 87 CYS A O 1
ATOM 690 N N . GLU A 1 88 ? -8.855 3.197 7.107 1.00 89.31 88 GLU A N 1
ATOM 691 C CA . GLU A 1 88 ? -9.629 3.145 5.858 1.00 89.31 88 GLU A CA 1
ATOM 692 C C . GLU A 1 88 ? -9.267 4.286 4.895 1.00 89.31 88 GLU A C 1
ATOM 694 O O . GLU A 1 88 ? -9.098 4.070 3.692 1.00 89.31 88 GLU A O 1
ATOM 699 N N . GLN A 1 89 ? -9.052 5.500 5.413 1.00 91.19 89 GLN A N 1
ATOM 700 C CA . GLN A 1 89 ? -8.576 6.619 4.599 1.00 91.19 89 GLN A CA 1
ATOM 701 C C . GLN A 1 89 ? -7.208 6.318 3.966 1.00 91.19 89 GLN A C 1
ATOM 703 O O . GLN A 1 89 ? -7.021 6.528 2.766 1.00 91.19 89 GLN A O 1
ATOM 708 N N . ILE A 1 90 ? -6.252 5.822 4.756 1.00 88.44 90 ILE A N 1
ATOM 709 C CA . ILE A 1 90 ? -4.906 5.494 4.267 1.00 88.44 90 ILE A CA 1
ATOM 710 C C . ILE A 1 90 ? -4.984 4.347 3.250 1.00 88.44 90 ILE A C 1
ATOM 712 O O . ILE A 1 90 ? -4.332 4.408 2.211 1.00 88.44 90 ILE A O 1
ATOM 716 N N . LYS A 1 91 ? -5.831 3.339 3.483 1.00 88.88 91 LYS A N 1
ATOM 717 C CA . LYS A 1 91 ? -6.070 2.235 2.543 1.00 88.88 91 LYS A CA 1
ATOM 718 C C . LYS A 1 91 ? -6.577 2.728 1.188 1.00 88.88 91 LYS A C 1
ATOM 720 O O . LYS A 1 91 ? -6.097 2.271 0.147 1.00 88.88 91 LYS A O 1
ATOM 725 N N . SER A 1 92 ? -7.493 3.698 1.190 1.00 92.00 92 SER A N 1
ATOM 726 C CA . SER A 1 92 ? -7.961 4.353 -0.036 1.00 92.00 92 SER A CA 1
ATOM 727 C C . SER A 1 92 ? -6.826 5.081 -0.759 1.00 92.00 92 SER A C 1
ATOM 729 O O . SER A 1 92 ? -6.680 4.925 -1.969 1.00 92.00 92 SER A O 1
ATOM 731 N N . GLN A 1 93 ? -5.995 5.833 -0.032 1.00 91.50 93 GLN A N 1
ATOM 732 C CA . GLN A 1 93 ? -4.856 6.555 -0.616 1.00 91.50 93 GLN A CA 1
ATOM 733 C C . GLN A 1 93 ? -3.820 5.603 -1.221 1.00 91.50 93 GLN A C 1
ATOM 735 O O . GLN A 1 93 ? -3.359 5.815 -2.339 1.00 91.50 93 GLN A O 1
ATOM 740 N N . VAL A 1 94 ? -3.479 4.521 -0.519 1.00 91.06 94 VAL A N 1
ATOM 741 C CA . VAL A 1 94 ? -2.540 3.509 -1.023 1.00 91.06 94 VAL A CA 1
ATOM 742 C C . VAL A 1 94 ? -3.095 2.821 -2.272 1.00 91.06 94 VAL A C 1
ATOM 744 O O . VAL A 1 94 ? -2.369 2.645 -3.252 1.00 91.06 94 VAL A O 1
ATOM 747 N N . SER A 1 95 ? -4.395 2.516 -2.287 1.00 88.56 95 SER A N 1
ATOM 748 C CA . SER A 1 95 ? -5.067 1.947 -3.463 1.00 88.56 95 SER A CA 1
ATOM 749 C C . SER A 1 95 ? -5.038 2.898 -4.665 1.00 88.56 95 SER A C 1
ATOM 751 O O . SER A 1 95 ? -4.800 2.465 -5.794 1.00 88.56 95 SER A O 1
ATOM 753 N N . GLU A 1 96 ? -5.243 4.195 -4.432 1.00 92.31 96 GLU A N 1
ATOM 754 C CA . GLU A 1 96 ? -5.160 5.226 -5.467 1.00 92.31 96 GLU A CA 1
ATOM 755 C C . GLU A 1 96 ? -3.739 5.342 -6.033 1.00 92.31 96 GLU A C 1
ATOM 757 O O . GLU A 1 96 ? -3.558 5.293 -7.251 1.00 92.31 96 GLU A O 1
ATOM 762 N N . VAL A 1 97 ? -2.722 5.401 -5.169 1.00 92.50 97 VAL A N 1
ATOM 763 C CA . VAL A 1 97 ? -1.311 5.418 -5.586 1.00 92.50 97 VAL A CA 1
ATOM 764 C C . VAL A 1 97 ? -0.982 4.179 -6.421 1.00 92.50 97 VAL A C 1
ATOM 766 O O . VAL A 1 97 ? -0.382 4.296 -7.489 1.00 92.50 97 VAL A O 1
ATOM 769 N N . LYS A 1 98 ? -1.434 2.991 -6.002 1.00 89.38 98 LYS A N 1
ATOM 770 C CA . LYS A 1 98 ? -1.244 1.741 -6.754 1.00 89.38 98 LYS A CA 1
ATOM 771 C C . LYS A 1 98 ? -1.853 1.832 -8.154 1.00 89.38 98 LYS A C 1
ATOM 773 O O . LYS A 1 98 ? -1.208 1.456 -9.134 1.00 89.38 98 LYS A O 1
ATOM 778 N N . ALA A 1 99 ? -3.068 2.368 -8.272 1.00 91.44 99 ALA A N 1
ATOM 779 C CA . ALA A 1 99 ? -3.722 2.577 -9.561 1.00 91.44 99 ALA A CA 1
ATOM 780 C C . ALA A 1 99 ? -2.963 3.585 -10.448 1.00 91.44 99 ALA A C 1
ATOM 782 O O . ALA A 1 99 ? -2.777 3.338 -11.643 1.00 91.44 99 ALA A O 1
ATOM 783 N N . GLN A 1 100 ? -2.472 4.683 -9.870 1.00 92.19 100 GLN A N 1
ATOM 784 C CA . GLN A 1 100 ? -1.685 5.692 -10.584 1.00 92.19 100 GLN A CA 1
ATOM 785 C C . GLN A 1 100 ? -0.346 5.139 -11.088 1.00 92.19 100 GLN A C 1
ATOM 787 O O . GLN A 1 100 ? 0.018 5.381 -12.244 1.00 92.19 100 GLN A O 1
ATOM 792 N N . VAL A 1 101 ? 0.362 4.352 -10.269 1.00 91.56 101 VAL A N 1
ATOM 793 C CA . VAL A 1 101 ? 1.614 3.691 -10.670 1.00 91.56 101 VAL A CA 1
ATOM 794 C C . VAL A 1 101 ? 1.357 2.736 -11.833 1.00 91.56 101 VAL A C 1
ATOM 796 O O . VAL A 1 101 ? 2.070 2.797 -12.833 1.00 91.56 101 VAL A O 1
ATOM 799 N N . LYS A 1 102 ? 0.302 1.911 -11.764 1.00 91.75 102 LYS A N 1
ATOM 800 C CA . LYS A 1 102 ? -0.074 1.006 -12.865 1.00 91.75 102 LYS A CA 1
ATOM 801 C C . LYS A 1 102 ? -0.359 1.759 -14.165 1.00 91.75 102 LYS A C 1
ATOM 803 O O . LYS A 1 102 ? 0.143 1.370 -15.217 1.00 91.75 102 LYS A O 1
ATOM 808 N N . SER A 1 103 ? -1.154 2.828 -14.095 1.00 93.19 103 SER A N 1
ATOM 809 C CA . SER A 1 103 ? -1.510 3.647 -15.262 1.00 93.19 103 SER A CA 1
ATOM 810 C C . SER A 1 103 ? -0.275 4.289 -15.898 1.00 93.19 103 SER A C 1
ATOM 812 O O . SER A 1 103 ? -0.049 4.171 -17.102 1.00 93.19 103 SER A O 1
ATOM 814 N N . THR A 1 104 ? 0.584 4.890 -15.073 1.00 92.38 104 THR A N 1
ATOM 815 C CA . THR A 1 104 ? 1.831 5.516 -15.526 1.00 92.38 104 THR A CA 1
ATOM 816 C C . THR A 1 104 ? 2.776 4.489 -16.146 1.00 92.38 104 THR A C 1
ATOM 818 O O . THR A 1 104 ? 3.296 4.719 -17.236 1.00 92.38 104 THR A O 1
ATOM 821 N N . ALA A 1 105 ? 2.950 3.327 -15.509 1.00 91.06 105 ALA A N 1
ATOM 822 C CA . ALA A 1 105 ? 3.779 2.252 -16.043 1.00 91.06 105 ALA A CA 1
ATOM 823 C C . ALA A 1 105 ? 3.275 1.768 -17.407 1.00 91.06 105 ALA A C 1
ATOM 825 O O . ALA A 1 105 ? 4.068 1.628 -18.337 1.00 91.06 105 ALA A O 1
ATOM 826 N N . LYS A 1 106 ? 1.955 1.594 -17.552 1.00 93.88 106 LYS A N 1
ATOM 827 C CA . LYS A 1 106 ? 1.333 1.214 -18.824 1.00 93.88 106 LYS A CA 1
ATOM 828 C C .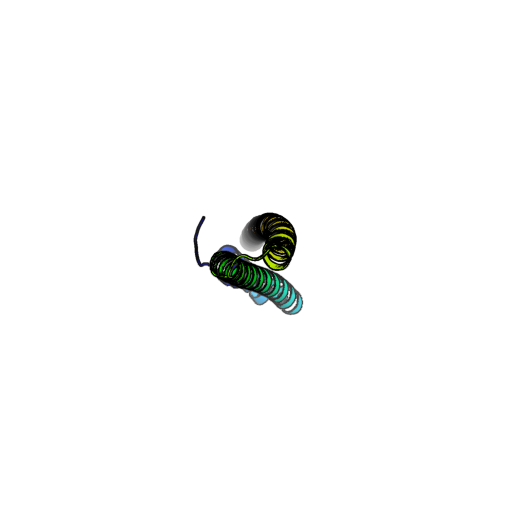 LYS A 1 106 ? 1.636 2.224 -19.928 1.00 93.88 106 LYS A C 1
ATOM 830 O O . LYS A 1 106 ? 2.097 1.833 -20.996 1.00 93.88 106 LYS A O 1
ATOM 835 N N . ASN A 1 107 ? 1.438 3.512 -19.653 1.00 93.25 107 ASN A N 1
ATOM 836 C CA . ASN A 1 107 ? 1.688 4.574 -20.627 1.00 93.25 107 ASN A CA 1
ATOM 837 C C . ASN A 1 107 ? 3.155 4.590 -21.081 1.00 93.25 107 ASN A C 1
ATOM 839 O O . ASN A 1 107 ? 3.429 4.656 -22.278 1.00 93.25 107 ASN A O 1
ATOM 843 N N . ILE A 1 108 ? 4.100 4.448 -20.145 1.00 92.06 108 ILE A N 1
ATOM 844 C CA . ILE A 1 108 ? 5.535 4.403 -20.464 1.00 92.06 108 ILE A CA 1
ATOM 845 C C . ILE A 1 108 ? 5.868 3.186 -21.339 1.00 92.06 108 ILE A C 1
ATOM 847 O O . ILE A 1 108 ? 6.591 3.315 -22.331 1.00 92.06 108 ILE A O 1
ATOM 851 N N . VAL A 1 109 ? 5.338 2.009 -20.995 1.00 92.50 109 VAL A N 1
ATOM 852 C CA . VAL A 1 109 ? 5.519 0.773 -21.772 1.00 92.50 109 VAL A CA 1
ATOM 853 C C . VAL A 1 109 ? 4.986 0.942 -23.198 1.00 92.50 109 VAL A C 1
ATOM 855 O O . VAL A 1 109 ? 5.680 0.610 -24.165 1.00 92.50 109 VAL A O 1
ATOM 858 N N . ASP A 1 110 ? 3.775 1.477 -23.346 1.00 93.44 110 ASP A N 1
ATOM 859 C CA . ASP A 1 110 ? 3.127 1.662 -24.644 1.00 93.44 110 ASP A CA 1
ATOM 860 C C . ASP A 1 110 ? 3.890 2.669 -25.520 1.00 93.44 110 ASP A C 1
ATOM 862 O O . ASP A 1 110 ? 4.138 2.409 -26.706 1.00 93.44 110 ASP A O 1
ATOM 866 N N . GLU A 1 111 ? 4.355 3.775 -24.932 1.00 92.81 111 GLU A N 1
ATOM 867 C CA . GLU A 1 111 ? 5.215 4.748 -25.607 1.00 92.81 111 GLU A CA 1
ATOM 868 C C . GLU A 1 111 ? 6.548 4.141 -26.054 1.00 92.81 111 GLU A C 1
ATOM 870 O O . GLU A 1 111 ? 6.987 4.369 -27.187 1.00 92.81 111 GLU A O 1
ATOM 875 N N . ALA A 1 112 ? 7.201 3.360 -25.191 1.00 91.12 112 ALA A N 1
ATOM 876 C CA . ALA A 1 112 ? 8.462 2.704 -25.513 1.00 91.12 112 ALA A CA 1
ATOM 877 C C . ALA A 1 112 ? 8.291 1.723 -26.684 1.00 91.12 112 ALA A C 1
ATOM 879 O O . ALA A 1 112 ? 9.078 1.746 -27.636 1.00 91.12 112 ALA A O 1
ATOM 880 N N . LYS A 1 113 ? 7.213 0.927 -26.679 1.00 90.38 113 LYS A N 1
ATOM 881 C CA . LYS A 1 113 ? 6.857 0.031 -27.792 1.00 90.38 113 LYS A CA 1
ATOM 882 C C . LYS A 1 113 ? 6.613 0.804 -29.089 1.00 90.38 113 LYS A C 1
ATOM 884 O O . LYS A 1 113 ? 7.100 0.398 -30.146 1.00 90.38 113 LYS A O 1
ATOM 889 N N . ALA A 1 114 ? 5.887 1.922 -29.035 1.00 91.94 114 ALA A N 1
ATOM 890 C CA . ALA A 1 114 ? 5.615 2.751 -30.208 1.00 91.94 114 ALA A CA 1
ATOM 891 C C . ALA A 1 114 ? 6.896 3.368 -30.798 1.00 91.94 114 ALA A C 1
ATOM 893 O O . ALA A 1 114 ? 7.116 3.305 -32.015 1.00 91.94 114 ALA A O 1
ATOM 894 N N . LYS A 1 115 ? 7.778 3.899 -29.941 1.00 91.06 115 LYS A N 1
ATOM 895 C CA . LYS A 1 115 ? 9.092 4.434 -30.335 1.00 91.06 115 LYS A CA 1
ATOM 896 C C . LYS A 1 115 ? 9.978 3.344 -30.948 1.00 91.06 115 LYS A C 1
ATOM 898 O O . LYS A 1 115 ? 10.571 3.580 -32.001 1.00 91.06 115 LYS A O 1
ATOM 903 N N . GLY A 1 116 ? 9.999 2.145 -30.361 1.00 88.19 116 GLY A N 1
ATOM 904 C CA . GLY A 1 116 ? 10.734 0.987 -30.881 1.00 88.19 116 GLY A CA 1
ATOM 905 C C . GLY A 1 116 ? 10.276 0.559 -32.279 1.00 88.19 116 GLY A C 1
ATOM 906 O O . GLY A 1 116 ? 11.098 0.451 -33.189 1.00 88.19 116 GLY A O 1
ATOM 907 N N . ARG A 1 117 ? 8.960 0.410 -32.496 1.00 90.62 117 ARG A N 1
ATOM 908 C CA . ARG A 1 117 ? 8.394 0.114 -33.829 1.00 90.62 117 ARG A CA 1
ATOM 909 C C . ARG A 1 117 ? 8.779 1.176 -34.860 1.00 90.62 117 ARG A C 1
ATOM 911 O O . ARG A 1 117 ? 9.202 0.845 -35.962 1.00 90.62 117 ARG A O 1
ATOM 918 N N . SER A 1 118 ? 8.683 2.449 -34.483 1.00 89.12 118 SER A N 1
ATOM 919 C CA . SER A 1 118 ? 9.026 3.577 -35.360 1.00 89.12 118 SER A CA 1
ATOM 920 C C . SER A 1 118 ? 10.508 3.581 -35.747 1.00 89.12 118 SER A C 1
ATOM 922 O O . SER A 1 118 ? 10.854 3.863 -36.892 1.00 89.12 118 SER A O 1
ATOM 924 N N . ALA A 1 119 ? 11.398 3.256 -34.805 1.00 87.81 119 ALA A N 1
ATOM 925 C CA . ALA A 1 119 ? 12.827 3.143 -35.069 1.00 87.81 119 ALA A CA 1
ATOM 926 C C . ALA A 1 119 ? 13.147 1.987 -36.029 1.00 87.81 119 ALA A C 1
ATOM 928 O O . ALA A 1 119 ? 13.924 2.186 -36.959 1.00 87.81 119 ALA A O 1
ATOM 929 N N . LEU A 1 120 ? 12.502 0.827 -35.859 1.00 87.19 120 LEU A N 1
ATOM 930 C CA . LEU A 1 120 ? 12.649 -0.314 -36.768 1.00 87.19 120 LEU A CA 1
ATOM 931 C C . LEU A 1 120 ? 12.217 0.034 -38.196 1.00 87.19 120 LEU A C 1
ATOM 933 O O . LEU A 1 120 ? 12.985 -0.197 -39.125 1.00 87.19 120 LEU A O 1
ATOM 937 N N . TYR A 1 121 ? 11.054 0.668 -38.378 1.00 84.94 121 TYR A N 1
ATOM 938 C CA . TYR A 1 121 ? 10.610 1.111 -39.706 1.00 84.94 121 TYR A CA 1
ATOM 939 C C . TYR A 1 121 ? 11.602 2.071 -40.375 1.00 84.94 121 TYR A C 1
ATOM 941 O O . TYR A 1 121 ? 11.843 1.965 -41.575 1.00 84.94 121 TYR A O 1
ATOM 949 N N . ARG A 1 122 ? 12.223 2.982 -39.611 1.00 87.38 122 ARG A N 1
ATOM 950 C CA . ARG A 1 122 ? 13.254 3.888 -40.147 1.00 87.38 122 ARG A CA 1
ATOM 951 C C . ARG A 1 122 ? 14.528 3.169 -40.584 1.00 87.38 122 ARG A C 1
ATOM 953 O O . ARG A 1 122 ? 15.166 3.637 -41.514 1.00 87.38 122 ARG A O 1
ATOM 960 N N . VAL A 1 123 ? 14.911 2.083 -39.914 1.00 84.38 123 VAL A N 1
ATOM 961 C CA . VAL A 1 123 ? 16.069 1.264 -40.315 1.00 84.38 123 VAL A CA 1
ATOM 962 C C . VAL A 1 123 ? 15.745 0.436 -41.558 1.00 84.38 123 VAL A C 1
ATOM 964 O O . VAL A 1 123 ? 16.607 0.274 -42.405 1.00 84.38 123 VAL A O 1
ATOM 967 N N . TRP A 1 124 ? 14.508 -0.044 -41.692 1.00 76.00 124 TRP A N 1
ATOM 968 C CA . TRP A 1 124 ? 14.073 -0.849 -42.840 1.00 76.00 124 TRP A CA 1
ATOM 969 C C . TRP A 1 124 ? 13.875 -0.053 -44.138 1.00 76.00 124 TRP A C 1
ATOM 971 O O . TRP A 1 124 ? 13.949 -0.629 -45.216 1.00 76.00 124 TRP A O 1
ATOM 981 N N . MET A 1 125 ? 13.600 1.250 -44.052 1.00 74.69 125 MET A N 1
ATOM 982 C CA . MET A 1 125 ? 13.456 2.136 -45.220 1.00 74.69 125 MET A CA 1
ATOM 983 C C . MET A 1 125 ? 14.773 2.794 -45.665 1.00 74.69 125 MET A C 1
ATOM 985 O O . MET A 1 125 ? 14.749 3.680 -46.519 1.00 74.69 125 MET A O 1
ATOM 989 N N . ARG A 1 126 ? 15.902 2.417 -45.061 1.00 62.47 126 ARG A N 1
ATOM 990 C CA . ARG A 1 126 ? 17.222 3.004 -45.298 1.00 62.47 126 ARG A CA 1
ATOM 991 C C . ARG A 1 126 ? 18.150 1.981 -45.932 1.00 62.47 126 ARG A C 1
ATOM 993 O O . ARG A 1 126 ? 18.966 2.417 -46.769 1.00 62.47 126 ARG A O 1
#

pLDDT: mean 86.36, std 9.52, range [42.09, 94.44]

Solvent-accessible surface area (backbone atoms only — not comparable to full-atom values): 6929 Å² total; per-residue (Å²): 126,86,82,88,72,47,56,67,72,33,68,52,47,45,52,36,41,49,51,28,50,77,68,71,35,57,68,62,32,48,52,54,49,51,53,28,48,49,53,44,50,49,54,53,51,49,52,52,52,52,52,52,53,54,52,51,53,52,54,60,71,69,57,76,88,48,80,70,46,51,56,51,45,51,56,49,50,55,53,47,53,55,50,48,56,49,49,54,52,50,52,51,51,53,52,49,52,53,52,51,51,52,53,52,32,45,53,53,46,54,49,51,52,52,52,51,54,53,52,53,54,56,61,74,77,105

InterPro domains:
  IPR046656 Protein of unknown function DUF6674 [PF20379] (10-123)